Protein AF-A0A8S0FX40-F1 (afdb_monomer_lite)

Foldseek 3Di:
DPPVVPVVVVVVVVVVVVDDDDDDDDDDDDDDDDDDDDDDDDDDDDDDDDDDDDDDPDDDDDPDDPPPPPPPDDDADDDPLLVVQLVVLVVLCVDPPQAFAEEDEQWFQDPPDPDDHDSVVSSVSNVVSNVVVNRHNYDDLVNVCVVCVVVVHHSRDTD

Organism: Escherichia coli (NCBI:txid562)

InterPro domains:
  IPR014094 Penicillin-binding protein activator LpoB [PF13036] (73-158)
  IPR014094 Penicillin-binding protein activator LpoB [PTHR40593] (2-158)
  IPR014094 Penicillin-binding protein activator LpoB [TIGR02722] (7-159)

Structure (mmCIF, N/CA/C/O backbone):
data_AF-A0A8S0FX40-F1
#
_entry.id   AF-A0A8S0FX40-F1
#
loop_
_atom_site.group_PDB
_atom_site.id
_atom_site.type_symbol
_atom_site.label_atom_id
_atom_site.label_alt_id
_atom_site.label_comp_id
_atom_site.label_asym_id
_atom_site.label_entity_id
_atom_site.label_seq_id
_atom_site.pdbx_PDB_ins_code
_atom_site.Cartn_x
_atom_site.Cartn_y
_atom_site.Cartn_z
_atom_site.occupancy
_atom_site.B_iso_or_equiv
_atom_site.auth_seq_id
_atom_site.auth_comp_id
_atom_site.auth_asym_id
_atom_site.auth_atom_id
_atom_site.pdbx_PDB_model_num
ATOM 1 N N . MET A 1 1 ? 89.581 3.946 -37.379 1.00 56.62 1 MET A N 1
ATOM 2 C CA . MET A 1 1 ? 88.294 4.674 -37.335 1.00 56.62 1 MET A CA 1
ATOM 3 C C . MET A 1 1 ? 88.528 6.114 -37.775 1.00 56.62 1 MET A C 1
ATOM 5 O O . MET A 1 1 ? 88.711 6.954 -36.921 1.00 56.62 1 MET A O 1
ATOM 9 N N . MET A 1 2 ? 88.630 6.404 -39.080 1.00 54.09 2 MET A N 1
ATOM 10 C CA . MET A 1 2 ? 88.722 7.805 -39.548 1.00 54.09 2 MET A CA 1
ATOM 11 C C . MET A 1 2 ? 88.362 8.007 -41.034 1.00 54.09 2 MET A C 1
ATOM 13 O O . MET A 1 2 ? 88.590 9.073 -41.577 1.00 54.09 2 MET A O 1
ATOM 17 N N . THR A 1 3 ? 87.776 7.024 -41.725 1.00 57.50 3 THR A N 1
ATOM 18 C CA . THR A 1 3 ? 87.429 7.163 -43.162 1.00 57.50 3 THR A CA 1
ATOM 19 C C . THR A 1 3 ? 85.938 7.448 -43.396 1.00 57.50 3 THR A C 1
ATOM 21 O O . THR A 1 3 ? 85.507 7.673 -44.522 1.00 57.50 3 THR A O 1
ATOM 24 N N . LYS A 1 4 ? 85.127 7.495 -42.328 1.00 58.69 4 LYS A N 1
ATOM 25 C CA . LYS A 1 4 ? 83.710 7.912 -42.373 1.00 58.69 4 LYS A CA 1
ATOM 26 C C . LYS A 1 4 ? 83.499 9.417 -42.127 1.00 58.69 4 LYS A C 1
ATOM 28 O O . LYS A 1 4 ? 82.438 9.928 -42.458 1.00 58.69 4 LYS A O 1
ATOM 33 N N . MET A 1 5 ? 84.517 10.130 -41.636 1.00 61.12 5 MET A N 1
ATOM 34 C CA . MET A 1 5 ? 84.472 11.574 -41.339 1.00 61.12 5 MET A CA 1
ATOM 35 C C . MET A 1 5 ? 84.806 12.470 -42.548 1.00 61.12 5 MET A C 1
ATOM 37 O O . MET A 1 5 ? 84.591 13.672 -42.496 1.00 61.12 5 MET A O 1
ATOM 41 N N . SER A 1 6 ? 85.307 11.914 -43.657 1.00 58.34 6 SER A N 1
ATOM 42 C CA . SER A 1 6 ? 85.687 12.704 -44.845 1.00 58.34 6 SER A CA 1
ATOM 43 C C . SER A 1 6 ? 84.478 13.178 -45.670 1.00 58.34 6 SER A C 1
ATOM 45 O O . SER A 1 6 ? 84.549 14.190 -46.360 1.00 58.34 6 SER A O 1
ATOM 47 N N . ARG A 1 7 ? 83.328 12.504 -45.546 1.00 59.62 7 ARG A N 1
ATOM 48 C CA . ARG A 1 7 ? 82.113 12.822 -46.320 1.00 59.62 7 ARG A CA 1
ATOM 49 C C . ARG A 1 7 ? 81.368 14.054 -45.800 1.00 59.62 7 ARG A C 1
ATOM 51 O O . ARG A 1 7 ? 80.645 14.688 -46.557 1.00 59.62 7 ARG A O 1
ATOM 58 N N . TYR A 1 8 ? 81.582 14.416 -44.537 1.00 60.75 8 TYR A N 1
ATOM 59 C CA . TYR A 1 8 ? 80.958 15.584 -43.910 1.00 60.75 8 TYR A CA 1
ATOM 60 C C . TYR A 1 8 ? 81.748 16.886 -44.126 1.00 60.75 8 TYR A C 1
ATOM 62 O O . TYR A 1 8 ? 81.214 17.958 -43.871 1.00 60.75 8 TYR A O 1
ATOM 70 N N . ALA A 1 9 ? 82.978 16.813 -44.651 1.00 61.00 9 ALA A N 1
ATOM 71 C CA . ALA A 1 9 ? 83.797 17.990 -44.959 1.00 61.00 9 ALA A CA 1
ATOM 72 C C . ALA A 1 9 ? 83.425 18.659 -46.296 1.00 61.00 9 ALA A C 1
ATOM 74 O O . ALA A 1 9 ? 83.606 19.860 -46.461 1.00 61.00 9 ALA A O 1
ATOM 75 N N . LEU A 1 10 ? 82.877 17.902 -47.254 1.00 59.41 10 LEU A N 1
ATOM 76 C CA . LEU A 1 10 ? 82.455 18.457 -48.547 1.00 59.41 10 LEU A CA 1
ATOM 77 C C . LEU A 1 10 ? 81.142 19.246 -48.454 1.00 59.41 10 LEU A C 1
ATOM 79 O O . LEU A 1 10 ? 80.920 20.162 -49.239 1.00 59.41 10 LEU A O 1
ATOM 83 N N . ILE A 1 11 ? 80.293 18.930 -47.474 1.00 61.59 11 ILE A N 1
ATOM 84 C CA . ILE A 1 11 ? 78.979 19.569 -47.318 1.00 61.59 11 ILE A CA 1
ATOM 85 C C . ILE A 1 11 ? 79.101 20.964 -46.669 1.00 61.59 11 ILE A C 1
ATOM 87 O O . ILE A 1 11 ? 78.285 21.839 -46.942 1.00 61.59 11 ILE A O 1
ATOM 91 N N . THR A 1 12 ? 80.155 21.235 -45.893 1.00 59.50 12 THR A N 1
ATOM 92 C CA . THR A 1 12 ? 80.396 22.551 -45.270 1.00 59.50 12 THR A CA 1
ATOM 93 C C . THR A 1 12 ? 81.023 23.591 -46.208 1.00 59.50 12 THR A C 1
ATOM 95 O O . THR A 1 12 ? 80.843 24.785 -45.981 1.00 59.50 12 THR A O 1
ATOM 98 N N . ALA A 1 13 ? 81.692 23.184 -47.292 1.00 59.66 13 ALA A N 1
ATOM 99 C CA . ALA A 1 13 ? 82.307 24.116 -48.248 1.00 59.66 13 ALA A CA 1
ATOM 100 C C . ALA A 1 13 ? 81.282 24.827 -49.158 1.00 59.66 13 ALA A C 1
ATOM 102 O O . ALA A 1 13 ? 81.485 25.978 -49.540 1.00 59.66 13 ALA A O 1
ATOM 103 N N . LEU A 1 14 ? 80.149 24.182 -49.456 1.00 58.28 14 LEU A N 1
ATOM 104 C CA . LEU A 1 14 ? 79.101 24.749 -50.316 1.00 58.28 14 LEU A CA 1
ATOM 105 C C . LEU A 1 14 ? 78.331 25.901 -49.632 1.00 58.28 14 LEU A C 1
ATOM 107 O O . LEU A 1 14 ? 77.771 26.757 -50.308 1.00 58.28 14 LEU A O 1
ATOM 111 N N . ALA A 1 15 ? 78.353 25.970 -48.295 1.00 59.72 15 ALA A N 1
ATOM 112 C CA . ALA A 1 15 ? 77.657 26.999 -47.520 1.00 59.72 15 ALA A CA 1
ATOM 113 C C . ALA A 1 15 ? 78.410 28.345 -47.435 1.00 59.72 15 ALA A C 1
ATOM 115 O O . ALA A 1 15 ? 77.782 29.369 -47.186 1.00 59.72 15 ALA A O 1
ATOM 116 N N . MET A 1 16 ? 79.728 28.390 -47.685 1.00 60.88 16 MET A N 1
ATOM 117 C CA . MET A 1 16 ? 80.490 29.656 -47.683 1.00 60.88 16 MET A CA 1
ATOM 118 C C . MET A 1 16 ? 80.400 30.434 -49.003 1.00 60.88 16 MET A C 1
ATOM 120 O O . MET A 1 16 ? 80.725 31.618 -49.036 1.00 60.88 16 MET A O 1
ATOM 124 N N . PHE A 1 17 ? 79.894 29.819 -50.078 1.00 58.50 17 PHE A N 1
ATOM 125 C CA . PHE A 1 17 ? 79.653 30.521 -51.345 1.00 58.50 17 PHE A CA 1
ATOM 126 C C . PHE A 1 17 ? 78.410 31.434 -51.304 1.00 58.50 17 PHE A C 1
ATOM 128 O O . PHE A 1 17 ? 78.174 32.203 -52.231 1.00 58.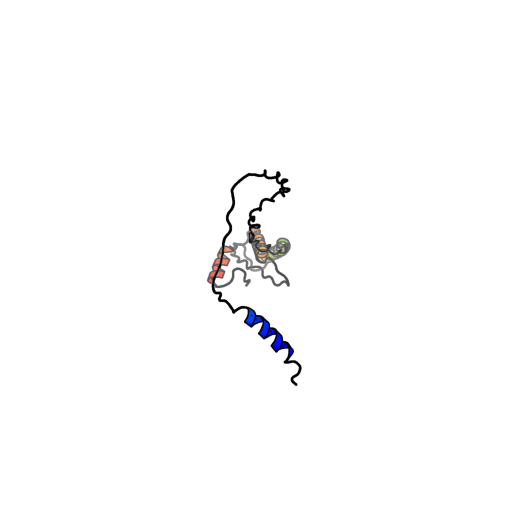50 17 PHE A O 1
ATOM 135 N N . LEU A 1 18 ? 77.643 31.400 -50.207 1.00 58.00 18 LEU A N 1
ATOM 136 C CA . LEU A 1 18 ? 76.498 32.277 -49.947 1.00 58.00 18 LEU A CA 1
ATOM 137 C C . LEU A 1 18 ? 76.857 33.680 -49.406 1.00 58.00 18 LEU A C 1
ATOM 139 O O . LEU A 1 18 ? 75.937 34.428 -49.101 1.00 58.00 18 LEU A O 1
ATOM 143 N N . ALA A 1 19 ? 78.128 34.087 -49.264 1.00 59.31 19 ALA A N 1
ATOM 144 C CA . ALA A 1 19 ? 78.445 35.307 -48.492 1.00 59.31 19 ALA A CA 1
ATOM 145 C C . ALA A 1 19 ? 79.514 36.260 -49.077 1.00 59.31 19 ALA A C 1
ATOM 147 O O . ALA A 1 19 ? 80.147 36.996 -48.324 1.00 59.31 19 ALA A O 1
ATOM 148 N N . GLY A 1 20 ? 79.721 36.291 -50.398 1.00 44.28 20 GLY A N 1
ATOM 149 C CA . GLY A 1 20 ? 80.728 37.154 -51.040 1.00 44.28 20 GLY A CA 1
ATOM 150 C C . GLY A 1 20 ? 80.162 38.230 -51.971 1.00 44.28 20 GLY A C 1
ATOM 151 O O . GLY A 1 20 ? 80.351 38.144 -53.178 1.00 44.28 20 GLY A O 1
ATOM 152 N N . CYS A 1 21 ? 79.473 39.237 -51.427 1.00 52.00 21 CYS A N 1
ATOM 153 C CA . CYS A 1 21 ? 79.167 40.502 -52.113 1.00 52.00 21 CYS A CA 1
ATOM 154 C C . CYS A 1 21 ? 80.426 41.375 -52.282 1.00 52.00 21 CYS A C 1
ATOM 156 O O . CYS A 1 21 ? 81.267 41.381 -51.391 1.00 52.00 21 CYS A O 1
ATOM 158 N N . VAL A 1 22 ? 80.467 42.186 -53.351 1.00 45.72 22 VAL A N 1
ATOM 159 C CA . VAL A 1 22 ? 80.911 43.608 -53.438 1.00 45.72 22 VAL A CA 1
ATOM 160 C C . VAL A 1 22 ? 81.527 43.890 -54.817 1.00 45.72 22 VAL A C 1
ATOM 162 O O . VAL A 1 22 ? 82.467 43.228 -55.244 1.00 45.72 22 VAL A O 1
ATOM 165 N N . GLY A 1 23 ? 80.958 44.879 -55.518 1.00 41.31 23 GLY A N 1
ATOM 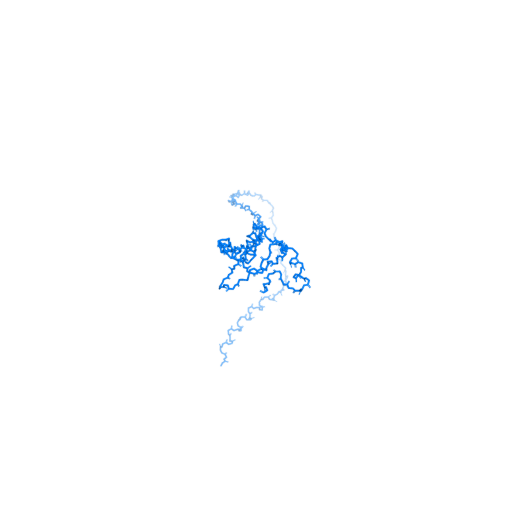166 C CA . GLY A 1 23 ? 81.352 45.296 -56.869 1.00 41.31 23 GLY A CA 1
ATOM 167 C C . GLY A 1 23 ? 82.376 46.431 -56.937 1.00 41.31 23 GLY A C 1
ATOM 168 O O . GLY A 1 23 ? 82.825 46.909 -55.904 1.00 41.31 23 GLY A O 1
ATOM 169 N N . GLN A 1 24 ? 82.696 46.890 -58.158 1.00 36.94 24 GLN A N 1
ATOM 170 C CA . GLN A 1 24 ? 83.196 48.248 -58.448 1.00 36.94 24 GLN A CA 1
ATOM 171 C C . GLN A 1 24 ? 83.261 48.528 -59.979 1.00 36.94 24 GLN A C 1
ATOM 173 O O . GLN A 1 24 ? 83.900 47.764 -60.693 1.00 36.94 24 GLN A O 1
ATOM 178 N N . ARG A 1 25 ? 82.573 49.606 -60.418 1.00 35.84 25 ARG A N 1
ATOM 179 C CA . ARG A 1 25 ? 82.792 50.618 -61.509 1.00 35.84 25 ARG A CA 1
ATOM 180 C C . ARG A 1 25 ? 83.868 50.417 -62.606 1.00 35.84 25 ARG A C 1
ATOM 182 O O . ARG A 1 25 ? 84.915 49.876 -62.304 1.00 35.84 25 ARG A O 1
ATOM 189 N N . GLU A 1 26 ? 83.856 51.014 -63.815 1.00 42.84 26 GLU A N 1
ATOM 190 C CA . GLU A 1 26 ? 82.997 51.837 -64.730 1.00 42.84 26 GLU A CA 1
ATOM 191 C C . GLU A 1 26 ? 83.903 52.145 -66.001 1.00 42.84 26 GLU A C 1
ATOM 193 O O . GLU A 1 26 ? 84.945 51.498 -66.109 1.00 42.84 26 GLU A O 1
ATOM 198 N N . PRO A 1 27 ? 83.619 53.059 -66.970 1.00 48.59 27 PRO A N 1
ATOM 199 C CA . PRO A 1 27 ? 83.132 52.778 -68.343 1.00 48.59 27 PRO A CA 1
ATOM 200 C C . PRO A 1 27 ? 84.001 53.314 -69.529 1.00 48.59 27 PRO A C 1
ATOM 202 O O . PRO A 1 27 ? 85.006 53.980 -69.302 1.00 48.59 27 PRO A O 1
ATOM 205 N N . ALA A 1 28 ? 83.553 53.088 -70.788 1.00 32.19 28 ALA A N 1
ATOM 206 C CA . ALA A 1 28 ? 83.545 54.009 -71.971 1.00 32.19 28 ALA A CA 1
ATOM 207 C C . ALA A 1 28 ? 83.191 53.246 -73.289 1.00 32.19 28 ALA A C 1
ATOM 209 O O . ALA A 1 28 ? 83.430 52.040 -73.326 1.00 32.19 28 ALA A O 1
ATOM 210 N N . PRO A 1 29 ? 82.822 53.882 -74.433 1.00 41.78 29 PRO A N 1
ATOM 211 C CA . PRO A 1 29 ? 81.910 55.009 -74.700 1.00 41.78 29 PRO A CA 1
ATOM 212 C C . PRO A 1 29 ? 80.888 54.747 -75.863 1.00 41.78 29 PRO A C 1
ATOM 214 O O . PRO A 1 29 ? 80.926 53.731 -76.547 1.00 41.78 29 PRO A O 1
ATOM 217 N N . VAL A 1 30 ? 79.974 55.710 -76.030 1.00 49.50 30 VAL A N 1
ATOM 218 C CA . VAL A 1 30 ? 78.744 55.855 -76.859 1.00 49.50 30 VAL A CA 1
ATOM 219 C C . VAL A 1 30 ? 78.817 55.712 -78.397 1.00 49.50 30 VAL A C 1
ATOM 221 O O . VAL A 1 30 ? 79.781 56.154 -79.010 1.00 49.50 30 VAL A O 1
ATOM 224 N N . GLU A 1 31 ? 77.690 55.304 -79.014 1.00 42.31 31 GLU A N 1
ATOM 225 C CA . GLU A 1 31 ? 77.243 55.777 -80.345 1.00 42.31 31 GLU A CA 1
ATOM 226 C C . GLU A 1 31 ? 75.694 55.890 -80.400 1.00 42.31 31 GLU A C 1
ATOM 228 O O . GLU A 1 31 ? 74.978 55.027 -79.893 1.00 42.31 31 GLU A O 1
ATOM 233 N N . GLU A 1 32 ? 75.178 56.989 -80.963 1.00 46.00 32 GLU A N 1
ATOM 234 C CA . GLU A 1 32 ? 73.781 57.467 -80.945 1.00 46.00 32 GLU A CA 1
ATOM 235 C C . GLU A 1 32 ? 73.229 57.546 -82.379 1.00 46.00 32 GLU A C 1
ATOM 237 O O . GLU A 1 32 ? 73.809 58.307 -83.142 1.00 46.00 32 GLU A O 1
ATOM 242 N N . VAL A 1 33 ? 72.113 56.874 -82.753 1.00 34.66 33 VAL A N 1
ATOM 243 C CA . VAL A 1 33 ? 71.293 57.246 -83.946 1.00 34.66 33 VAL A CA 1
ATOM 244 C C . VAL A 1 33 ? 69.802 56.780 -83.888 1.00 34.66 33 VAL A C 1
ATOM 246 O O . VAL A 1 33 ? 69.514 55.591 -83.950 1.00 34.66 33 VAL A O 1
ATOM 249 N N . LYS A 1 34 ? 68.893 57.780 -83.938 1.00 32.56 34 LYS A N 1
ATOM 250 C CA . LYS A 1 34 ? 67.494 57.908 -84.478 1.00 32.56 34 LYS A CA 1
ATOM 251 C C . LYS A 1 34 ? 66.245 57.187 -83.891 1.00 32.56 34 LYS A C 1
ATOM 253 O O . LYS A 1 34 ? 66.293 56.007 -83.570 1.00 32.56 34 LYS A O 1
ATOM 258 N N . PRO A 1 35 ? 65.068 57.875 -83.899 1.00 51.41 35 PRO A N 1
ATOM 259 C CA . PRO A 1 35 ? 63.754 57.329 -83.522 1.00 51.41 35 PRO A CA 1
ATOM 260 C C . PRO A 1 35 ? 62.857 56.861 -84.706 1.00 51.41 35 PRO A C 1
ATOM 262 O O . PRO A 1 35 ? 63.009 57.351 -85.827 1.00 51.41 35 PRO A O 1
ATOM 265 N N . ALA A 1 36 ? 61.852 56.024 -84.361 1.00 36.12 36 ALA A N 1
ATOM 266 C CA . ALA A 1 36 ? 60.627 55.576 -85.084 1.00 36.12 36 ALA A CA 1
ATOM 267 C C . ALA A 1 36 ? 60.741 54.372 -86.066 1.00 36.12 36 ALA A C 1
ATOM 269 O O . ALA A 1 36 ? 61.805 54.222 -86.667 1.00 36.12 36 ALA A O 1
ATOM 270 N N . PRO A 1 37 ? 59.681 53.542 -86.306 1.00 46.47 37 PRO A N 1
ATOM 271 C CA . PRO A 1 37 ? 58.259 53.650 -85.907 1.00 46.47 37 PRO A CA 1
ATOM 272 C C . PRO A 1 37 ? 57.621 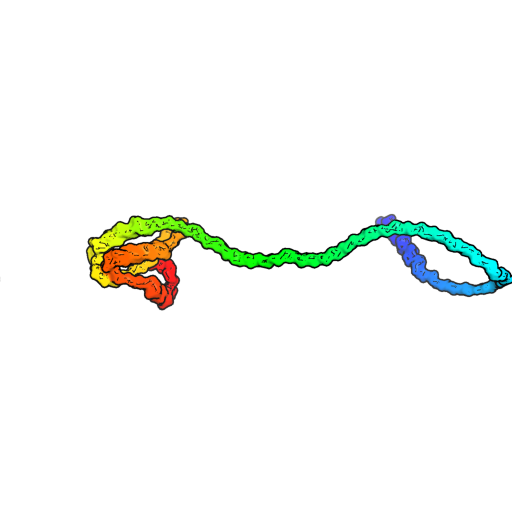52.374 -85.272 1.00 46.47 37 PRO A C 1
ATOM 274 O O . PRO A 1 37 ? 58.250 51.330 -85.134 1.00 46.47 37 PRO A O 1
ATOM 277 N N . GLU A 1 38 ? 56.349 52.491 -84.876 1.00 51.81 38 GLU A N 1
ATOM 278 C CA . GLU A 1 38 ? 55.465 51.463 -84.296 1.00 51.81 38 GLU A CA 1
ATOM 279 C C . GLU A 1 38 ? 55.263 50.225 -85.200 1.00 51.81 38 GLU A C 1
ATOM 281 O O . GLU A 1 38 ? 55.109 50.360 -86.414 1.00 51.81 38 GLU A O 1
ATOM 286 N N . GLN A 1 39 ? 55.171 49.025 -84.604 1.00 38.78 39 GLN A N 1
ATOM 287 C CA . GLN A 1 39 ? 54.662 47.814 -85.266 1.00 38.78 39 GLN A CA 1
ATOM 288 C C . GLN A 1 39 ? 53.522 47.193 -84.421 1.00 38.78 39 GLN A C 1
ATOM 290 O O . GLN A 1 39 ? 53.641 47.167 -83.194 1.00 38.78 39 GLN A O 1
ATOM 295 N N . PRO A 1 40 ? 52.410 46.725 -85.029 1.00 48.88 40 PRO A N 1
ATOM 296 C CA . PRO A 1 40 ? 51.162 46.431 -84.317 1.00 48.88 40 PRO A CA 1
ATOM 297 C C . PRO A 1 40 ? 51.239 45.161 -83.462 1.00 48.88 40 PRO A C 1
ATOM 299 O O . PRO A 1 40 ? 51.849 44.171 -83.857 1.00 48.88 40 PRO A O 1
ATOM 302 N N . THR A 1 41 ? 50.568 45.170 -82.311 1.00 45.16 41 THR A N 1
ATOM 303 C CA . THR A 1 41 ? 50.403 44.005 -81.431 1.00 45.16 41 THR A CA 1
ATOM 304 C C . THR A 1 41 ? 49.494 42.957 -82.090 1.00 45.16 41 THR A C 1
ATOM 306 O O . THR A 1 41 ? 48.366 43.271 -82.469 1.00 45.16 41 THR A O 1
ATOM 309 N N . GLU A 1 42 ? 49.958 41.710 -82.216 1.00 53.16 42 GLU A N 1
ATOM 310 C CA . GLU A 1 42 ? 49.107 40.565 -82.576 1.00 53.16 42 GLU A CA 1
ATOM 311 C C . GLU A 1 42 ? 48.015 40.336 -81.505 1.00 53.16 42 GLU A C 1
ATOM 313 O O . GLU A 1 42 ? 48.285 40.520 -80.313 1.00 53.16 42 GLU A O 1
ATOM 318 N N . PRO A 1 43 ? 46.785 39.922 -81.872 1.00 51.59 43 PRO A N 1
ATOM 319 C CA . PRO A 1 43 ? 45.741 39.640 -80.892 1.00 51.59 43 PRO A CA 1
ATOM 320 C C . PRO A 1 43 ? 46.109 38.416 -80.045 1.00 51.59 43 PRO A C 1
ATOM 322 O O . PRO A 1 43 ? 46.281 37.314 -80.567 1.00 51.59 43 PRO A O 1
ATOM 325 N N . GLN A 1 44 ? 46.183 38.587 -78.724 1.00 55.78 44 GLN A N 1
ATOM 326 C CA . GLN A 1 44 ? 46.272 37.465 -77.790 1.00 55.78 44 GLN A CA 1
ATOM 327 C C . GLN A 1 44 ? 44.998 36.612 -77.898 1.00 55.78 44 GLN A C 1
ATOM 329 O O . GLN A 1 44 ? 43.885 37.118 -77.741 1.00 55.78 44 GLN A O 1
ATOM 334 N N . GLN A 1 45 ? 45.149 35.312 -78.161 1.00 59.34 45 GLN A N 1
ATOM 335 C CA . GLN A 1 45 ? 44.047 34.355 -78.047 1.00 59.34 45 GLN A CA 1
ATOM 336 C C . GLN A 1 45 ? 43.545 34.316 -76.591 1.00 59.34 45 GLN A C 1
ATOM 338 O O . GLN A 1 45 ? 44.368 34.277 -75.671 1.00 59.34 45 GLN A O 1
ATOM 343 N N . PRO A 1 46 ? 42.223 34.309 -76.344 1.00 55.78 46 PRO A N 1
ATOM 344 C CA . PRO A 1 46 ? 41.701 34.270 -74.987 1.00 55.78 46 PRO A CA 1
ATOM 345 C C . PRO A 1 46 ? 41.969 32.901 -74.349 1.00 55.78 46 PRO A C 1
ATOM 347 O O . PRO A 1 46 ? 41.622 31.854 -74.896 1.00 55.78 46 PRO A O 1
ATOM 350 N N . VAL A 1 47 ? 42.587 32.920 -73.169 1.00 63.12 47 VAL A N 1
ATOM 351 C CA . VAL A 1 47 ? 42.764 31.752 -72.294 1.00 63.12 47 VAL A CA 1
ATOM 352 C C . VAL A 1 47 ? 41.386 31.190 -71.891 1.00 63.12 47 VAL A C 1
ATOM 354 O O . VAL A 1 47 ? 40.496 31.983 -71.568 1.00 63.12 47 VAL A O 1
ATOM 357 N N . PRO A 1 48 ? 41.177 29.857 -71.857 1.00 59.09 48 PRO A N 1
ATOM 358 C CA . PRO A 1 48 ? 39.917 29.278 -71.396 1.00 59.09 48 PRO A CA 1
ATOM 359 C C . PRO A 1 48 ? 39.666 29.656 -69.932 1.00 59.09 48 PRO A C 1
ATOM 361 O O . PRO A 1 48 ? 40.474 29.348 -69.055 1.00 59.09 48 PRO A O 1
ATOM 364 N N . THR A 1 49 ? 38.552 30.329 -69.650 1.00 66.06 49 THR A N 1
ATOM 365 C CA . THR A 1 49 ? 38.150 30.658 -68.279 1.00 66.06 49 THR A CA 1
ATOM 366 C C . THR A 1 49 ? 37.571 29.407 -67.627 1.00 66.06 49 THR A C 1
ATOM 368 O O . THR A 1 49 ? 36.522 28.908 -68.030 1.00 66.06 49 THR A O 1
ATOM 371 N N . VAL A 1 50 ? 38.272 28.870 -66.629 1.00 66.94 50 VAL A N 1
ATOM 372 C CA . VAL A 1 50 ? 37.775 27.748 -65.825 1.00 66.94 50 VAL A CA 1
ATOM 373 C C . VAL A 1 50 ? 36.672 28.275 -64.893 1.00 66.94 50 VAL A C 1
ATOM 375 O O . VAL A 1 50 ? 36.873 29.327 -64.281 1.00 66.94 50 VAL A O 1
ATOM 378 N N . PRO A 1 51 ? 35.515 27.600 -64.756 1.00 66.75 51 PRO A N 1
ATOM 379 C CA . PRO A 1 51 ? 34.476 28.041 -63.831 1.00 66.75 51 PRO A CA 1
ATOM 380 C C . PRO A 1 51 ? 34.964 27.928 -62.381 1.00 66.75 51 PRO A C 1
ATOM 382 O O . PRO A 1 51 ? 35.326 26.841 -61.929 1.00 66.75 51 PRO A O 1
ATOM 385 N N . SER A 1 52 ? 34.956 29.034 -61.637 1.00 68.94 52 SER A N 1
ATOM 386 C CA . SER A 1 52 ? 35.218 29.013 -60.195 1.00 68.94 52 SER A CA 1
ATOM 387 C C . SER A 1 52 ? 33.999 28.469 -59.452 1.00 68.94 52 SER A C 1
ATOM 389 O O . SER A 1 52 ? 32.902 29.018 -59.558 1.00 68.94 52 SER A O 1
ATOM 391 N N . VAL A 1 53 ? 34.191 27.397 -58.681 1.00 69.69 53 VAL A N 1
ATOM 392 C CA . VAL A 1 53 ? 33.155 26.852 -57.794 1.00 69.69 53 VAL A CA 1
ATOM 393 C C . VAL A 1 53 ? 33.011 27.780 -56.579 1.00 69.69 53 VAL A C 1
ATOM 395 O O . VAL A 1 53 ? 34.024 28.112 -55.960 1.00 69.69 53 VAL A O 1
ATOM 398 N N . PRO A 1 54 ? 31.792 28.217 -56.214 1.00 68.69 54 PRO A N 1
ATOM 399 C CA . PRO A 1 54 ? 31.591 29.048 -55.033 1.00 68.69 54 PRO A CA 1
ATOM 400 C C . PRO A 1 54 ? 31.890 28.261 -53.749 1.00 68.69 54 PRO A C 1
ATOM 402 O O . PRO A 1 54 ? 31.410 27.142 -53.562 1.00 68.69 54 PRO A O 1
ATOM 405 N N . THR A 1 55 ? 32.670 28.858 -52.846 1.00 72.88 55 THR A N 1
ATOM 406 C CA . THR A 1 55 ? 32.940 28.302 -51.513 1.00 72.88 55 THR A CA 1
ATOM 407 C C . THR A 1 55 ? 31.660 28.313 -50.682 1.00 72.88 55 THR A C 1
ATOM 409 O O . THR A 1 55 ? 31.100 29.375 -50.412 1.00 72.88 55 THR A O 1
ATOM 412 N N . ILE A 1 56 ? 31.203 27.134 -50.256 1.00 73.75 56 ILE A N 1
ATOM 413 C CA . ILE A 1 56 ? 30.040 26.995 -49.375 1.00 73.75 56 ILE A CA 1
ATOM 414 C C . ILE A 1 56 ? 30.481 27.335 -47.939 1.00 73.75 56 ILE A C 1
ATOM 416 O O . ILE A 1 56 ? 31.463 26.754 -47.463 1.00 73.75 56 ILE A O 1
ATOM 420 N N . PRO A 1 57 ? 29.807 28.262 -47.233 1.00 73.38 57 PRO A N 1
ATOM 421 C CA . PRO A 1 57 ? 30.096 28.529 -45.828 1.00 73.38 57 PRO A CA 1
ATOM 422 C C . PRO A 1 57 ? 29.820 27.287 -44.969 1.00 73.38 57 PRO A C 1
ATOM 424 O O . PRO A 1 57 ? 28.890 26.527 -45.237 1.00 73.38 57 PRO A O 1
ATOM 427 N N . GLN A 1 58 ? 30.638 27.070 -43.936 1.00 71.81 58 GLN A N 1
ATOM 428 C CA . GLN A 1 58 ? 30.480 25.926 -43.037 1.00 71.81 58 GLN A CA 1
ATOM 429 C C . GLN A 1 58 ? 29.144 26.033 -42.296 1.00 71.81 58 GLN A C 1
ATOM 431 O O . GLN A 1 58 ? 28.905 26.992 -41.561 1.00 71.81 58 GLN A O 1
ATOM 436 N N . GLN A 1 59 ? 28.270 25.051 -42.508 1.00 72.75 59 GLN A N 1
ATOM 437 C CA . GLN A 1 59 ? 27.013 24.949 -41.782 1.00 72.75 59 GLN A CA 1
ATOM 438 C C . GLN A 1 59 ? 27.302 24.447 -40.356 1.00 72.75 59 GLN A C 1
ATOM 440 O O . GLN A 1 59 ? 28.036 23.464 -40.216 1.00 72.75 59 GLN A O 1
ATOM 445 N N . PRO A 1 60 ? 26.751 25.084 -39.303 1.00 75.62 60 PRO A N 1
ATOM 446 C CA . PRO A 1 60 ? 26.851 24.575 -37.939 1.00 75.62 60 PRO A CA 1
ATOM 447 C C . PRO A 1 60 ? 26.359 23.126 -37.880 1.00 75.62 60 PRO A C 1
ATOM 449 O O . PRO A 1 60 ? 25.365 22.782 -38.525 1.00 75.62 60 PRO A O 1
ATOM 452 N N . GLY A 1 61 ? 27.072 22.277 -37.138 1.00 70.31 61 GLY A N 1
ATOM 453 C CA . GLY A 1 61 ? 26.696 20.875 -36.969 1.00 70.31 61 GLY A CA 1
ATOM 454 C C . GLY A 1 61 ? 25.303 20.711 -36.338 1.00 70.31 61 GLY A C 1
ATOM 455 O O . GLY A 1 61 ? 24.756 21.673 -35.791 1.00 70.31 61 GLY A O 1
ATOM 456 N N . PRO A 1 62 ? 24.713 19.504 -36.406 1.00 78.25 62 PRO A N 1
ATOM 457 C CA . PRO A 1 62 ? 23.472 19.197 -35.701 1.00 78.25 62 PRO A CA 1
ATOM 458 C C . PRO A 1 62 ? 23.591 19.571 -34.219 1.00 78.25 62 PRO A C 1
ATOM 460 O O . PRO A 1 62 ? 24.589 19.242 -33.583 1.00 78.25 62 PRO A O 1
ATOM 463 N N . ILE A 1 63 ? 22.594 20.270 -33.672 1.00 69.31 63 ILE A N 1
ATOM 464 C CA . ILE A 1 63 ? 22.579 20.605 -32.245 1.00 69.31 63 ILE A CA 1
ATOM 465 C C . ILE A 1 63 ? 22.334 19.308 -31.468 1.00 69.31 63 ILE A C 1
ATOM 467 O O . ILE A 1 63 ? 21.222 18.776 -31.490 1.00 69.31 63 ILE A O 1
ATOM 471 N N . GLU A 1 64 ? 23.362 18.809 -30.786 1.00 68.31 64 GLU A N 1
ATOM 472 C CA . GLU A 1 64 ? 23.243 17.714 -29.824 1.00 68.31 64 GLU A CA 1
ATOM 473 C C . GLU A 1 64 ? 22.387 18.204 -28.651 1.00 68.31 64 GLU A C 1
ATOM 475 O O . GLU A 1 64 ? 22.821 19.004 -27.825 1.00 68.31 64 GLU A O 1
ATOM 480 N N . HIS A 1 65 ? 21.127 17.779 -28.618 1.00 67.88 65 HIS A N 1
ATOM 481 C CA . HIS A 1 65 ? 20.303 17.898 -27.427 1.00 67.88 65 HIS A CA 1
ATOM 482 C C . HIS A 1 65 ? 20.568 16.627 -26.625 1.00 67.88 65 HIS A C 1
ATOM 484 O O . HIS A 1 65 ? 20.269 15.533 -27.105 1.00 67.88 65 HIS A O 1
ATOM 490 N N . GLU A 1 66 ? 21.148 16.745 -25.430 1.00 64.19 66 GLU A N 1
ATOM 491 C CA . GLU A 1 66 ? 21.056 15.658 -24.460 1.00 64.19 66 GLU A CA 1
ATOM 492 C C . GLU A 1 66 ? 19.581 15.549 -24.072 1.00 64.19 66 GLU A C 1
ATOM 494 O O . GLU A 1 66 ? 19.091 16.263 -23.195 1.00 64.19 66 GLU A O 1
ATOM 499 N N . ASP A 1 67 ? 18.845 14.690 -24.776 1.00 62.69 67 ASP A N 1
ATOM 500 C CA . ASP A 1 67 ? 17.586 14.171 -24.271 1.00 62.69 67 ASP A CA 1
ATOM 501 C C . ASP A 1 67 ? 17.926 13.554 -22.911 1.00 62.69 67 ASP A C 1
ATOM 503 O O . ASP A 1 67 ? 18.570 12.505 -22.823 1.00 62.69 67 ASP A O 1
ATOM 507 N N . GLN A 1 68 ? 17.545 14.228 -21.822 1.00 57.97 68 GLN A N 1
ATOM 508 C CA . GLN A 1 68 ? 17.484 13.611 -20.503 1.00 57.97 68 GLN A CA 1
ATOM 509 C C . GLN A 1 68 ? 16.353 12.582 -20.535 1.00 57.97 68 GLN A C 1
ATOM 511 O O . GLN A 1 68 ? 15.316 12.728 -19.890 1.00 57.97 68 GLN A O 1
ATOM 516 N N . THR A 1 69 ? 16.535 11.518 -21.310 1.00 66.38 69 THR A N 1
ATOM 517 C CA . THR A 1 69 ? 15.763 10.298 -21.174 1.00 66.38 69 THR A CA 1
ATOM 518 C C . THR A 1 69 ? 16.099 9.733 -19.807 1.00 66.38 69 THR A C 1
ATOM 520 O O . THR A 1 69 ? 17.115 9.064 -19.617 1.00 66.38 69 THR A O 1
ATOM 523 N N . ALA A 1 70 ? 15.249 10.050 -18.828 1.00 67.75 70 ALA A N 1
ATOM 524 C CA . ALA A 1 70 ? 15.216 9.333 -17.569 1.00 67.75 70 ALA A CA 1
ATOM 525 C C . ALA A 1 70 ? 15.183 7.828 -17.890 1.00 67.75 70 ALA A C 1
ATOM 527 O O . ALA A 1 70 ? 14.446 7.422 -18.798 1.00 67.75 70 ALA A O 1
ATOM 528 N N . PRO A 1 71 ? 15.984 6.997 -17.200 1.00 68.38 71 PRO A N 1
ATOM 529 C CA . PRO A 1 71 ? 15.964 5.565 -17.438 1.00 68.38 71 PRO A CA 1
ATOM 530 C C . PRO A 1 71 ? 14.518 5.056 -17.332 1.00 68.38 71 PRO A C 1
ATOM 532 O O . PRO A 1 71 ? 13.795 5.478 -16.421 1.00 68.38 71 PRO A O 1
ATOM 535 N N . PRO A 1 72 ? 14.070 4.190 -18.261 1.00 63.94 72 PRO A N 1
ATOM 536 C CA . PRO A 1 72 ? 12.711 3.673 -18.237 1.00 63.94 72 PRO A CA 1
ATOM 537 C C . PRO A 1 72 ? 12.450 3.029 -16.876 1.00 63.94 72 PRO A C 1
ATOM 539 O O . PRO A 1 72 ? 13.276 2.254 -16.383 1.00 63.94 72 PRO A O 1
ATOM 542 N N . ALA A 1 73 ? 11.318 3.381 -16.258 1.00 65.50 73 ALA A N 1
ATOM 543 C CA . ALA A 1 73 ? 10.945 2.836 -14.962 1.00 65.50 73 ALA A CA 1
ATOM 544 C C . ALA A 1 73 ? 10.988 1.296 -15.031 1.00 65.50 73 ALA A C 1
ATOM 546 O O . ALA A 1 73 ? 10.487 0.712 -15.999 1.00 65.50 73 ALA A O 1
ATOM 547 N N . PRO A 1 74 ? 11.619 0.626 -14.052 1.00 70.06 74 PRO A N 1
ATOM 548 C CA . PRO A 1 74 ? 11.774 -0.820 -14.078 1.00 70.06 74 PRO A CA 1
ATOM 549 C C . PRO A 1 74 ? 10.406 -1.501 -14.184 1.00 70.06 74 PRO A C 1
ATOM 551 O O . PRO A 1 74 ? 9.437 -1.072 -13.563 1.00 70.06 74 PRO A O 1
ATOM 554 N N . HIS A 1 75 ? 10.329 -2.580 -14.965 1.00 68.50 75 HIS A N 1
ATOM 555 C CA . HIS A 1 75 ? 9.103 -3.357 -15.124 1.00 68.50 75 HIS A CA 1
ATOM 556 C C . HIS A 1 75 ? 8.799 -4.080 -13.811 1.00 68.50 75 HIS A C 1
ATOM 558 O O . HIS A 1 75 ? 9.389 -5.119 -13.506 1.00 68.50 75 HIS A O 1
ATOM 564 N N . ILE A 1 76 ? 7.896 -3.516 -13.015 1.00 66.25 76 ILE A N 1
ATOM 565 C CA . ILE A 1 76 ? 7.455 -4.143 -11.776 1.00 66.25 76 ILE A CA 1
ATOM 566 C C . ILE A 1 76 ? 6.423 -5.214 -12.128 1.00 66.25 76 ILE A C 1
ATOM 568 O O . ILE A 1 76 ? 5.479 -4.967 -12.879 1.00 66.25 76 ILE A O 1
ATOM 572 N N . ARG A 1 77 ? 6.620 -6.435 -11.621 1.00 71.50 77 ARG A N 1
ATOM 573 C CA . ARG A 1 77 ? 5.650 -7.514 -11.820 1.00 71.50 77 ARG A CA 1
ATOM 574 C C . ARG A 1 77 ? 4.377 -7.191 -11.040 1.00 71.50 77 ARG A C 1
ATOM 576 O O . ARG A 1 77 ? 4.440 -6.961 -9.836 1.00 71.50 77 ARG A O 1
ATOM 583 N N . HIS A 1 78 ? 3.247 -7.197 -11.739 1.00 73.44 78 HIS A N 1
ATOM 584 C CA . HIS A 1 78 ? 1.925 -7.080 -11.136 1.00 73.44 78 HIS A CA 1
ATOM 585 C C . HIS A 1 78 ? 1.527 -8.460 -10.601 1.00 73.44 78 HIS A C 1
ATOM 587 O O . HIS A 1 78 ? 1.569 -9.450 -11.336 1.00 73.44 78 HIS A O 1
ATOM 593 N N . TYR A 1 79 ? 1.182 -8.527 -9.319 1.00 81.12 79 TYR A N 1
ATOM 594 C CA . TYR A 1 79 ? 0.709 -9.742 -8.661 1.00 81.12 79 TYR A CA 1
ATOM 595 C C . TYR A 1 79 ? -0.763 -9.580 -8.287 1.00 81.12 79 TYR A C 1
ATOM 597 O O . TYR A 1 79 ? -1.190 -8.483 -7.939 1.00 81.12 79 TYR A O 1
ATOM 605 N N . ASP A 1 80 ? -1.534 -10.670 -8.310 1.00 85.69 80 ASP A N 1
ATOM 606 C CA . ASP A 1 80 ? -2.909 -10.659 -7.798 1.00 85.69 80 ASP A CA 1
ATOM 607 C C . ASP A 1 80 ? -2.913 -10.622 -6.261 1.00 85.69 80 ASP A C 1
ATOM 609 O O . ASP A 1 80 ? -3.130 -11.618 -5.562 1.00 85.69 80 ASP A O 1
ATOM 613 N N . TRP A 1 81 ? -2.634 -9.436 -5.725 1.00 87.06 81 TRP A N 1
ATOM 614 C CA . TRP A 1 81 ? -2.658 -9.163 -4.294 1.00 87.06 81 TRP A CA 1
ATOM 615 C C . TRP A 1 81 ? -4.041 -9.376 -3.695 1.00 87.06 81 TRP A C 1
ATOM 617 O O . TRP A 1 81 ? -4.156 -9.824 -2.555 1.00 87.06 81 TRP A O 1
ATOM 627 N N . ASN A 1 82 ? -5.093 -9.095 -4.465 1.00 85.88 82 ASN A N 1
ATOM 628 C CA . ASN A 1 82 ? -6.463 -9.215 -3.996 1.00 85.88 82 ASN A CA 1
ATOM 629 C C . ASN A 1 82 ? -6.803 -10.684 -3.720 1.00 85.88 82 ASN A C 1
ATOM 631 O O . ASN A 1 82 ? -7.229 -11.008 -2.610 1.00 85.88 82 ASN A O 1
ATOM 635 N N . GLY A 1 83 ? -6.511 -11.577 -4.670 1.00 86.19 83 GLY A N 1
ATOM 636 C CA . GLY A 1 83 ? -6.720 -13.017 -4.522 1.00 86.19 83 GLY A CA 1
ATOM 637 C C . GLY A 1 83 ? -5.967 -13.621 -3.332 1.00 86.19 83 GLY A C 1
ATOM 638 O O . GLY A 1 83 ? -6.494 -14.498 -2.646 1.00 86.19 83 GLY A O 1
ATOM 639 N N . ALA A 1 84 ? -4.771 -13.111 -3.024 1.00 87.06 84 ALA A N 1
ATOM 640 C CA . ALA A 1 84 ? -4.003 -13.552 -1.862 1.00 87.06 84 ALA A CA 1
ATOM 641 C C . ALA A 1 84 ? -4.542 -12.984 -0.534 1.00 87.06 84 ALA A C 1
ATOM 643 O O . ALA A 1 84 ? -4.650 -13.707 0.458 1.00 87.06 84 ALA A O 1
ATOM 644 N N . MET A 1 85 ? -4.882 -11.694 -0.489 1.00 88.81 85 MET A N 1
ATOM 645 C CA . MET A 1 85 ? -5.187 -10.978 0.757 1.00 88.81 85 MET A CA 1
ATOM 646 C C . MET A 1 85 ? -6.634 -11.131 1.219 1.00 88.81 85 MET A C 1
ATOM 648 O O . MET A 1 85 ? -6.871 -11.213 2.421 1.00 88.81 85 MET A O 1
ATOM 652 N N . GLN A 1 86 ? -7.599 -11.231 0.305 1.00 85.75 86 GLN A N 1
ATOM 653 C CA . GLN A 1 86 ? -9.020 -11.433 0.621 1.00 85.75 86 GLN A CA 1
ATOM 654 C C . GLN A 1 86 ? -9.287 -12.603 1.588 1.00 85.75 86 GLN A C 1
ATOM 656 O O . GLN A 1 86 ? -9.940 -12.387 2.619 1.00 85.75 86 GLN A O 1
ATOM 661 N N . PRO A 1 87 ? -8.788 -13.833 1.332 1.00 88.50 87 PRO A N 1
ATOM 662 C CA . PRO A 1 87 ? -9.031 -14.950 2.240 1.00 88.50 87 PRO A CA 1
ATOM 663 C C . PRO A 1 87 ? -8.333 -14.754 3.590 1.00 88.50 87 PRO A C 1
ATOM 665 O O . PRO A 1 87 ? -8.860 -15.186 4.615 1.00 88.50 87 PRO A O 1
ATOM 668 N N . MET A 1 88 ? -7.176 -14.084 3.619 1.00 87.81 88 MET A N 1
ATOM 669 C CA . MET A 1 88 ? -6.462 -13.784 4.864 1.00 87.81 88 MET A CA 1
ATOM 670 C C . MET A 1 88 ? -7.224 -12.764 5.712 1.00 87.81 88 MET A C 1
ATOM 672 O O . MET A 1 88 ? -7.428 -12.997 6.900 1.00 87.81 88 MET A O 1
ATOM 676 N N . VAL A 1 89 ? -7.717 -11.687 5.097 1.00 87.69 89 VAL A N 1
ATOM 677 C CA . VAL A 1 89 ? -8.550 -10.677 5.763 1.00 87.69 89 VAL A CA 1
ATOM 678 C C . VAL A 1 89 ? -9.841 -11.302 6.284 1.00 87.69 89 VAL A C 1
ATOM 680 O O . VAL A 1 89 ? -10.201 -11.080 7.437 1.00 87.69 89 VAL A O 1
ATOM 683 N N . SER A 1 90 ? -10.499 -12.153 5.493 1.00 85.94 90 SER A N 1
ATOM 684 C CA . SER A 1 90 ? -11.703 -12.866 5.943 1.00 85.94 90 SER A CA 1
ATOM 685 C C . SER A 1 90 ? -11.436 -13.751 7.162 1.00 85.94 90 SER A C 1
ATOM 687 O O . SER A 1 90 ? -12.226 -13.752 8.103 1.00 85.94 90 SER A O 1
ATOM 689 N N . LYS A 1 91 ? -10.305 -14.472 7.186 1.00 87.31 91 LYS A N 1
ATOM 690 C CA . LYS A 1 91 ? -9.900 -15.274 8.351 1.00 87.31 91 LYS A CA 1
ATOM 691 C C . LYS A 1 91 ? -9.564 -14.407 9.559 1.00 87.31 91 LYS A C 1
ATOM 693 O O . LYS A 1 91 ? -9.979 -14.734 10.662 1.00 87.31 91 LYS A O 1
ATOM 698 N N . MET A 1 92 ? -8.864 -13.294 9.350 1.00 86.38 92 MET A N 1
ATOM 699 C CA . MET A 1 92 ? -8.532 -12.339 10.407 1.00 86.38 92 MET A CA 1
ATOM 700 C C . MET A 1 92 ? -9.799 -11.776 11.061 1.00 86.38 92 MET A C 1
ATOM 702 O O . MET A 1 92 ? -9.880 -11.700 12.277 1.00 86.38 92 MET A O 1
ATOM 706 N N . LEU A 1 93 ? -10.824 -11.452 10.271 1.00 83.44 93 LEU A N 1
ATOM 707 C CA . LEU A 1 93 ? -12.111 -10.961 10.772 1.00 83.44 93 LEU A CA 1
ATOM 708 C C . LEU A 1 93 ? -12.895 -11.970 11.616 1.00 83.44 93 LEU A C 1
ATOM 710 O O . LEU A 1 93 ? -13.809 -11.564 12.333 1.00 83.44 93 LEU A O 1
ATOM 714 N N . GLY A 1 94 ? -12.592 -13.260 11.481 1.00 82.12 94 GLY A N 1
ATOM 715 C CA . GLY A 1 94 ? -13.171 -14.332 12.287 1.00 82.12 94 GLY A CA 1
ATOM 716 C C . GLY A 1 94 ? -12.253 -14.820 13.406 1.00 82.12 94 GLY A C 1
ATOM 717 O O . GLY A 1 94 ? -12.628 -15.756 14.103 1.00 82.12 94 GLY A O 1
ATOM 718 N N . ALA A 1 95 ? -11.060 -14.241 13.557 1.00 85.88 95 ALA A N 1
ATOM 719 C CA . ALA A 1 95 ? -10.113 -14.642 14.586 1.00 85.88 95 ALA A CA 1
ATOM 720 C C . ALA A 1 95 ? -10.507 -14.068 15.956 1.00 85.88 95 ALA A C 1
ATOM 722 O O . ALA A 1 95 ? -10.979 -12.933 16.066 1.00 85.88 95 ALA A O 1
ATOM 723 N N . ASP A 1 96 ? -10.275 -14.848 17.010 1.00 80.44 96 ASP A N 1
ATOM 724 C CA . ASP A 1 96 ? -10.525 -14.422 18.384 1.00 80.44 96 ASP A CA 1
ATOM 725 C C . ASP A 1 96 ? -9.702 -13.174 18.744 1.00 80.44 96 ASP A C 1
ATOM 727 O O . ASP A 1 96 ? -8.504 -13.089 18.475 1.00 80.44 96 ASP A O 1
ATOM 731 N N . GLY A 1 97 ? -10.361 -12.187 19.359 1.00 78.50 97 GLY A N 1
ATOM 732 C CA . GLY A 1 97 ? -9.750 -10.907 19.742 1.00 78.50 97 GLY A CA 1
ATOM 733 C C . GLY A 1 97 ? -9.811 -9.809 18.672 1.00 78.50 97 GLY A C 1
ATOM 734 O O . GLY A 1 97 ? -9.394 -8.681 18.937 1.00 78.50 97 GLY A O 1
ATOM 735 N N . VAL A 1 98 ? -10.366 -10.093 17.490 1.00 80.94 98 VAL A N 1
ATOM 736 C CA . VAL A 1 98 ? -10.554 -9.098 16.428 1.00 80.94 98 VAL A CA 1
ATOM 737 C C . VAL A 1 98 ? -11.943 -8.463 16.527 1.00 80.94 98 VAL A C 1
ATOM 739 O O . VAL A 1 98 ? -12.944 -8.996 16.052 1.00 80.94 98 VAL A O 1
ATOM 742 N N . THR A 1 99 ? -12.003 -7.289 17.155 1.00 78.56 99 THR A N 1
ATOM 743 C CA . THR A 1 99 ? -13.257 -6.551 17.370 1.00 78.56 99 THR A CA 1
ATOM 744 C C . THR A 1 99 ? -13.547 -5.591 16.219 1.00 78.56 99 THR A C 1
ATOM 746 O O . THR A 1 99 ? -12.687 -4.806 15.812 1.00 78.56 99 THR A O 1
ATOM 749 N N . ALA A 1 100 ? -14.782 -5.613 15.713 1.00 76.56 100 ALA A N 1
ATOM 750 C CA . ALA A 1 100 ? -15.240 -4.620 14.748 1.00 76.56 100 ALA A CA 1
ATOM 751 C C . ALA A 1 100 ? -15.271 -3.216 15.385 1.00 76.56 100 ALA A C 1
ATOM 753 O O . ALA A 1 100 ? -15.675 -3.055 16.534 1.00 76.56 100 ALA A O 1
ATOM 754 N N . GLY A 1 101 ? -14.848 -2.203 14.634 1.00 78.00 101 GLY A N 1
ATOM 755 C CA . GLY A 1 101 ? -14.717 -0.818 15.090 1.00 78.00 101 GLY A CA 1
ATOM 756 C C . GLY A 1 101 ? -13.342 -0.465 15.660 1.00 78.00 101 GLY A C 1
ATOM 757 O O . GLY A 1 101 ? -13.077 0.713 15.890 1.00 78.00 101 GLY A O 1
ATOM 758 N N . SER A 1 102 ? -12.442 -1.437 15.835 1.00 83.56 102 SER A N 1
ATOM 759 C CA . SER A 1 102 ? -11.067 -1.164 16.257 1.00 83.56 102 SER A CA 1
ATOM 760 C C . SER A 1 102 ? -10.299 -0.348 15.216 1.00 83.56 102 SER A C 1
ATOM 762 O O . SER A 1 102 ? -10.507 -0.477 14.003 1.00 83.56 102 SER A O 1
ATOM 764 N N . VAL A 1 103 ? -9.376 0.482 15.704 1.00 84.81 103 VAL A N 1
ATOM 765 C CA . VAL A 1 103 ? -8.386 1.137 14.849 1.00 84.81 103 VAL A CA 1
ATOM 766 C C . VAL A 1 103 ? -7.336 0.103 14.465 1.00 84.81 103 VAL A C 1
ATOM 768 O O . VAL A 1 103 ? -6.720 -0.506 15.338 1.00 84.81 103 VAL A O 1
ATOM 771 N N . LEU A 1 104 ? -7.142 -0.099 13.166 1.00 87.12 104 LEU A N 1
ATOM 772 C CA . LEU A 1 104 ? -6.173 -1.045 12.633 1.00 87.12 104 LEU A CA 1
ATOM 773 C C . LEU A 1 104 ? -5.072 -0.288 11.895 1.00 87.12 104 LEU A C 1
ATOM 775 O O . LEU A 1 104 ? -5.325 0.454 10.940 1.00 87.12 104 LEU A O 1
ATOM 779 N N . LEU A 1 105 ? -3.839 -0.500 12.343 1.00 86.75 105 LEU A N 1
ATOM 780 C CA . LEU A 1 105 ? -2.649 -0.075 11.626 1.00 86.75 105 LEU A CA 1
ATOM 781 C C . LEU A 1 105 ? -2.272 -1.186 10.649 1.00 86.75 105 LEU A C 1
ATOM 783 O O . LEU A 1 105 ? -2.012 -2.316 11.055 1.00 86.75 105 LEU A O 1
ATOM 787 N N . VAL A 1 106 ? -2.275 -0.858 9.361 1.00 86.38 106 VAL A N 1
ATOM 788 C CA . VAL A 1 106 ? -1.788 -1.761 8.318 1.00 86.38 106 VAL A CA 1
ATOM 789 C C . VAL A 1 106 ? -0.328 -1.434 8.093 1.00 86.38 106 VAL A C 1
ATOM 791 O O . VAL A 1 106 ? -0.007 -0.333 7.645 1.00 86.38 106 VAL A O 1
ATOM 794 N N . ASP A 1 107 ? 0.541 -2.371 8.452 1.00 85.06 107 ASP A N 1
ATOM 795 C CA . ASP A 1 107 ? 1.957 -2.236 8.152 1.00 85.06 107 ASP A CA 1
ATOM 796 C C . ASP A 1 107 ? 2.232 -2.491 6.663 1.00 85.06 107 ASP A C 1
ATOM 798 O O . ASP A 1 107 ? 1.444 -3.121 5.951 1.00 85.06 107 ASP A O 1
ATOM 802 N N . SER A 1 108 ? 3.361 -1.969 6.191 1.00 83.19 108 SER A N 1
ATOM 803 C CA . SER A 1 108 ? 3.852 -2.202 4.841 1.00 83.19 108 SER A CA 1
ATOM 804 C C . SER A 1 108 ? 4.176 -3.677 4.605 1.00 83.19 108 SER A C 1
ATOM 806 O O . SER A 1 108 ? 4.781 -4.347 5.438 1.00 83.19 108 SER A O 1
ATOM 808 N N . VAL A 1 109 ? 3.796 -4.184 3.434 1.00 85.62 109 VAL A N 1
ATOM 809 C CA . VAL A 1 109 ? 4.106 -5.553 3.022 1.00 85.62 109 VAL A CA 1
ATOM 810 C C . VAL A 1 109 ? 5.612 -5.706 2.851 1.00 85.62 109 VAL A C 1
ATOM 812 O O . VAL A 1 109 ? 6.225 -5.059 2.007 1.00 85.62 109 VAL A O 1
ATOM 815 N N . ASN A 1 110 ? 6.197 -6.624 3.611 1.00 85.88 110 ASN A N 1
ATOM 816 C CA . ASN A 1 110 ? 7.619 -6.908 3.524 1.00 85.88 110 ASN A CA 1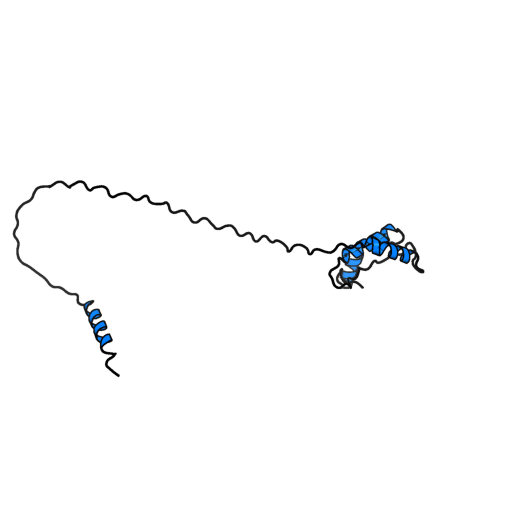
ATOM 817 C C . ASN A 1 110 ? 7.928 -7.831 2.335 1.00 85.88 110 ASN A C 1
ATOM 819 O O . ASN A 1 110 ? 7.425 -8.957 2.253 1.00 85.88 110 ASN A O 1
ATOM 823 N N . ASN A 1 111 ? 8.795 -7.387 1.426 1.00 84.62 111 ASN A N 1
ATOM 824 C CA . ASN A 1 111 ? 9.274 -8.220 0.333 1.00 84.62 111 ASN A CA 1
ATOM 825 C C . ASN A 1 111 ? 10.428 -9.126 0.795 1.00 84.62 111 ASN A C 1
ATOM 827 O O . ASN A 1 111 ? 11.590 -8.730 0.781 1.00 84.62 111 ASN A O 1
ATOM 831 N N . ARG A 1 112 ? 10.100 -10.378 1.133 1.00 83.94 112 ARG A N 1
ATOM 832 C CA . ARG A 1 112 ? 11.077 -11.445 1.429 1.00 83.94 112 ARG A CA 1
ATOM 833 C C . ARG A 1 112 ? 11.282 -12.436 0.279 1.00 83.94 112 ARG A C 1
ATOM 835 O O . ARG A 1 112 ? 11.706 -13.568 0.502 1.00 83.94 112 ARG A O 1
ATOM 842 N N . THR A 1 113 ? 10.944 -12.042 -0.945 1.00 83.44 113 THR A N 1
ATOM 843 C CA . THR A 1 113 ? 11.168 -12.876 -2.132 1.00 83.44 113 THR A CA 1
ATOM 844 C C . THR A 1 113 ? 12.596 -12.710 -2.657 1.00 83.44 113 THR A C 1
ATOM 846 O O . THR A 1 113 ? 13.331 -11.816 -2.249 1.00 83.44 113 THR A O 1
ATOM 849 N N . ASN A 1 114 ? 13.002 -13.563 -3.595 1.00 82.81 114 ASN A N 1
ATOM 850 C CA . ASN A 1 114 ? 14.286 -13.458 -4.293 1.00 82.81 114 ASN A CA 1
ATOM 851 C C . ASN A 1 114 ? 14.295 -12.395 -5.415 1.00 82.81 114 ASN A C 1
ATOM 853 O O . ASN A 1 114 ? 15.195 -12.408 -6.253 1.00 82.81 114 ASN A O 1
ATOM 857 N N . GLY A 1 115 ? 13.298 -11.504 -5.470 1.00 81.00 115 GLY A N 1
ATOM 858 C CA . GLY A 1 115 ? 13.159 -10.487 -6.512 1.00 81.00 115 GLY A CA 1
ATOM 859 C C . GLY A 1 115 ? 12.595 -9.167 -5.990 1.00 81.00 115 GLY A C 1
ATOM 860 O O . GLY A 1 115 ? 12.288 -9.024 -4.810 1.00 81.00 115 GLY A O 1
ATOM 861 N N . SER A 1 116 ? 12.460 -8.182 -6.879 1.00 75.56 116 SER A N 1
ATOM 862 C CA . SER A 1 116 ? 11.792 -6.918 -6.574 1.00 75.56 116 SER A CA 1
ATOM 863 C C . SER A 1 116 ? 10.276 -7.065 -6.712 1.00 75.56 116 SER A C 1
ATOM 865 O O . SER A 1 116 ? 9.754 -7.597 -7.694 1.00 75.56 116 SER A O 1
ATOM 867 N N . LEU A 1 117 ? 9.564 -6.591 -5.698 1.00 81.69 117 LEU A N 1
ATOM 868 C CA . LEU A 1 117 ? 8.117 -6.666 -5.597 1.00 81.69 117 LEU A CA 1
ATOM 869 C C . LEU A 1 117 ? 7.587 -5.316 -5.118 1.00 81.69 117 LEU A C 1
ATOM 871 O O . LEU A 1 117 ? 8.207 -4.669 -4.272 1.00 81.69 117 LEU A O 1
ATOM 875 N N . ASN A 1 118 ? 6.447 -4.889 -5.663 1.00 83.50 118 ASN A N 1
ATOM 876 C CA . ASN A 1 118 ? 5.812 -3.639 -5.269 1.00 83.50 118 ASN A CA 1
ATOM 877 C C . ASN A 1 118 ? 5.131 -3.780 -3.903 1.00 83.50 118 ASN A C 1
ATOM 879 O O . ASN A 1 118 ? 3.928 -4.021 -3.807 1.00 83.50 118 ASN A O 1
ATOM 883 N N . ALA A 1 119 ? 5.911 -3.635 -2.836 1.00 83.31 119 ALA A N 1
ATOM 884 C CA . ALA A 1 119 ? 5.402 -3.642 -1.470 1.00 83.31 119 ALA A CA 1
ATOM 885 C C . ALA A 1 119 ? 4.307 -2.582 -1.253 1.00 83.31 119 ALA A C 1
ATOM 887 O O . ALA A 1 119 ? 3.338 -2.833 -0.539 1.00 83.31 119 ALA A O 1
ATOM 888 N N . ALA A 1 120 ? 4.423 -1.414 -1.891 1.00 82.75 120 ALA A N 1
ATOM 889 C CA . ALA A 1 120 ? 3.452 -0.333 -1.744 1.00 82.75 120 ALA A CA 1
ATOM 890 C C . ALA A 1 120 ? 2.085 -0.705 -2.340 1.00 82.75 120 ALA A C 1
ATOM 892 O O . ALA A 1 120 ? 1.064 -0.549 -1.677 1.00 82.75 120 ALA A O 1
ATOM 893 N N . GLU A 1 121 ? 2.063 -1.268 -3.548 1.00 85.50 121 GLU A N 1
ATOM 894 C CA . GLU A 1 121 ? 0.838 -1.755 -4.203 1.00 85.50 121 GLU A CA 1
ATOM 895 C C . GLU A 1 121 ? 0.176 -2.899 -3.423 1.00 85.50 121 GLU A C 1
ATOM 897 O O . GLU A 1 121 ? -1.044 -2.921 -3.244 1.00 85.50 121 GLU A O 1
ATOM 902 N N . ALA A 1 122 ? 0.990 -3.815 -2.895 1.00 85.94 122 ALA A N 1
ATOM 903 C CA . ALA A 1 122 ? 0.528 -4.888 -2.026 1.00 85.94 122 ALA A CA 1
ATOM 904 C C . ALA A 1 122 ? -0.133 -4.325 -0.755 1.00 85.94 122 ALA A C 1
ATOM 906 O O . ALA A 1 122 ? -1.244 -4.710 -0.391 1.00 85.94 122 ALA A O 1
ATOM 907 N N . THR A 1 123 ? 0.527 -3.363 -0.107 1.00 87.00 123 THR A N 1
ATOM 908 C CA . THR A 1 123 ? 0.026 -2.701 1.106 1.00 87.00 123 THR A CA 1
ATOM 909 C C . THR A 1 123 ? -1.279 -1.964 0.838 1.00 87.00 123 THR A C 1
ATOM 911 O O . THR A 1 123 ? -2.218 -2.068 1.625 1.00 87.00 123 THR A O 1
ATOM 914 N N . GLU A 1 124 ? -1.374 -1.257 -0.287 1.00 86.06 124 GLU A N 1
ATOM 915 C CA . GLU A 1 124 ? -2.586 -0.536 -0.669 1.00 86.06 124 GLU A CA 1
ATOM 916 C C . GLU A 1 124 ? -3.741 -1.504 -0.946 1.00 86.06 124 GLU A C 1
ATOM 918 O O . GLU A 1 124 ? -4.860 -1.298 -0.476 1.00 86.06 124 GLU A O 1
ATOM 923 N N . THR A 1 125 ? -3.472 -2.622 -1.623 1.00 88.81 125 THR A N 1
ATOM 924 C CA . THR A 1 125 ? -4.481 -3.666 -1.851 1.00 88.81 125 THR A CA 1
ATOM 925 C C . THR A 1 125 ? -4.970 -4.277 -0.537 1.00 88.81 125 THR A C 1
ATOM 927 O O . THR A 1 125 ? -6.176 -4.471 -0.366 1.00 88.81 125 THR A O 1
ATOM 930 N N . LEU A 1 126 ? -4.068 -4.514 0.423 1.00 88.19 126 LEU A N 1
ATOM 931 C CA . LEU A 1 126 ? -4.419 -4.988 1.764 1.00 88.19 126 LEU A CA 1
ATOM 932 C C . LEU A 1 126 ? -5.299 -3.974 2.502 1.00 88.19 126 LEU A C 1
ATOM 934 O O . LEU A 1 126 ? -6.340 -4.339 3.054 1.00 88.19 126 LEU A O 1
ATOM 938 N N . ARG A 1 127 ? -4.915 -2.692 2.472 1.00 87.19 127 ARG A N 1
ATOM 939 C CA . ARG A 1 127 ? -5.686 -1.593 3.067 1.00 87.19 127 ARG A CA 1
ATOM 940 C C . ARG A 1 127 ? -7.086 -1.525 2.470 1.00 87.19 127 ARG A C 1
ATOM 942 O O . ARG A 1 127 ? -8.055 -1.426 3.215 1.00 87.19 127 ARG A O 1
ATOM 949 N N . ASN A 1 128 ? -7.199 -1.651 1.151 1.00 87.69 128 ASN A N 1
ATOM 950 C CA . ASN A 1 128 ? -8.478 -1.649 0.450 1.00 87.69 128 ASN A CA 1
ATOM 951 C C . ASN A 1 128 ? -9.335 -2.869 0.803 1.00 87.69 128 ASN A C 1
ATOM 953 O O . ASN A 1 128 ? -10.522 -2.717 1.082 1.00 87.69 128 ASN A O 1
ATOM 957 N N . ALA A 1 129 ? -8.754 -4.069 0.881 1.00 87.50 129 ALA A N 1
ATOM 958 C CA . ALA A 1 129 ? -9.476 -5.269 1.309 1.00 87.50 129 ALA A CA 1
ATOM 959 C C . ALA A 1 129 ? -10.039 -5.128 2.737 1.00 87.50 129 ALA A C 1
ATOM 961 O O . ALA A 1 129 ? -11.174 -5.528 3.007 1.00 87.50 129 ALA A O 1
ATOM 962 N N . LEU A 1 130 ? -9.278 -4.507 3.641 1.00 87.00 130 LEU A N 1
ATOM 963 C CA . LEU A 1 130 ? -9.710 -4.217 5.009 1.00 87.00 130 LEU A CA 1
ATOM 964 C C . LEU A 1 130 ? -10.768 -3.107 5.068 1.00 87.00 130 LEU A C 1
ATOM 966 O O . LEU A 1 130 ? -11.734 -3.228 5.821 1.00 87.00 130 LEU A O 1
ATOM 970 N N . ALA A 1 131 ? -10.619 -2.062 4.250 1.00 85.19 131 ALA A N 1
ATOM 971 C CA . ALA A 1 131 ? -11.546 -0.932 4.182 1.00 85.19 131 ALA A CA 1
ATOM 972 C C . ALA A 1 131 ? -12.915 -1.376 3.663 1.00 85.19 131 ALA A C 1
ATOM 974 O O . ALA A 1 131 ? -13.941 -1.049 4.254 1.00 85.19 131 ALA A O 1
ATOM 975 N N . ASN A 1 132 ? -12.920 -2.186 2.601 1.00 83.75 132 ASN A N 1
ATOM 976 C CA . ASN A 1 132 ? -14.130 -2.703 1.963 1.00 83.75 132 ASN A CA 1
ATOM 977 C C . ASN A 1 132 ? -14.955 -3.602 2.891 1.00 83.75 132 ASN A C 1
ATOM 979 O O . ASN A 1 132 ? -16.167 -3.704 2.732 1.00 83.75 132 ASN A O 1
ATOM 983 N N . ASN A 1 133 ? -14.321 -4.233 3.882 1.00 79.94 133 ASN A N 1
ATOM 984 C CA . ASN A 1 133 ? -15.032 -5.019 4.886 1.00 79.94 133 ASN A CA 1
ATOM 985 C C . ASN A 1 133 ? -15.730 -4.152 5.951 1.00 79.94 133 ASN A C 1
ATOM 987 O O . ASN A 1 133 ? -16.545 -4.676 6.705 1.00 79.94 133 ASN A O 1
ATOM 991 N N . GLY A 1 134 ? -15.415 -2.854 6.055 1.00 77.19 134 GLY A N 1
ATOM 992 C CA . GLY A 1 134 ? -16.106 -1.892 6.928 1.00 77.19 134 GLY A CA 1
ATOM 993 C C . GLY A 1 134 ? -15.981 -2.147 8.436 1.00 77.19 134 GLY A C 1
ATOM 994 O O . GLY A 1 134 ? -16.599 -1.451 9.235 1.00 77.19 134 GLY A O 1
ATOM 995 N N . LYS A 1 135 ? -15.193 -3.146 8.845 1.00 81.62 135 LYS A N 1
ATOM 996 C CA . LYS A 1 135 ? -15.050 -3.567 10.245 1.00 81.62 135 LYS A CA 1
ATOM 997 C C . LYS A 1 13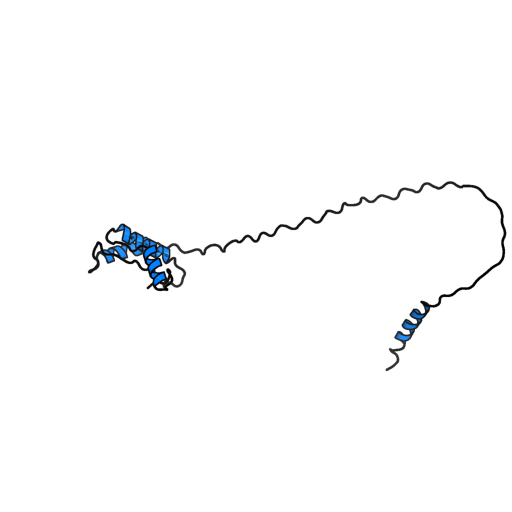5 ? -13.914 -2.872 10.989 1.00 81.62 135 LYS A C 1
ATOM 999 O O . LYS A 1 135 ? -13.835 -3.028 12.200 1.00 81.62 135 LYS A O 1
ATOM 1004 N N . PHE A 1 136 ? -13.062 -2.102 10.315 1.00 85.06 136 PHE A N 1
ATOM 1005 C CA . PHE A 1 136 ? -11.945 -1.399 10.950 1.00 85.06 136 PHE A CA 1
ATOM 1006 C C . PHE A 1 136 ? -11.892 0.064 10.563 1.00 85.06 136 PHE A C 1
ATOM 1008 O O . PHE A 1 136 ? -12.185 0.434 9.426 1.00 85.06 136 PHE A O 1
ATOM 1015 N N . THR A 1 137 ? -11.400 0.871 11.497 1.00 84.62 137 THR A N 1
ATOM 1016 C CA . THR A 1 137 ? -10.936 2.220 11.192 1.00 84.62 137 THR A CA 1
ATOM 1017 C C . THR A 1 137 ? -9.460 2.134 10.826 1.00 84.62 137 THR A C 1
ATOM 1019 O O . THR A 1 137 ? -8.617 1.863 11.676 1.00 84.62 137 THR A O 1
ATOM 1022 N N . LEU A 1 138 ? -9.135 2.314 9.550 1.00 86.06 138 LEU A N 1
ATOM 1023 C CA . LEU A 1 138 ? -7.760 2.185 9.071 1.00 86.06 138 LEU A CA 1
ATOM 1024 C C . LEU A 1 138 ? -6.970 3.470 9.300 1.00 86.06 138 LEU A C 1
ATOM 1026 O O . LEU A 1 138 ? -7.393 4.544 8.868 1.00 86.06 138 LEU A O 1
ATOM 1030 N N . VAL A 1 139 ? -5.775 3.342 9.877 1.00 84.81 139 VAL A N 1
ATOM 1031 C CA . VAL A 1 139 ? -4.798 4.439 9.891 1.00 84.81 139 VAL A CA 1
ATOM 1032 C C . VAL A 1 139 ? -4.413 4.766 8.444 1.00 84.81 139 VAL A C 1
ATOM 1034 O O . VAL A 1 139 ? -4.167 3.872 7.626 1.00 84.81 139 VAL A O 1
ATOM 1037 N N . SER A 1 140 ? -4.423 6.052 8.090 1.00 79.00 140 SER A N 1
ATOM 1038 C CA . SER A 1 140 ? -4.058 6.485 6.739 1.00 79.00 140 SER A CA 1
ATOM 1039 C C . SER A 1 140 ? -2.557 6.319 6.504 1.00 79.00 140 SER A C 1
ATOM 1041 O O . SER A 1 140 ? -1.750 6.495 7.418 1.00 79.00 140 SER A O 1
ATOM 1043 N N . ALA A 1 141 ? -2.168 6.038 5.258 1.00 75.31 141 ALA A N 1
ATOM 1044 C CA . ALA A 1 141 ? -0.756 5.963 4.881 1.00 75.31 141 ALA A CA 1
ATOM 1045 C C . ALA A 1 141 ? -0.003 7.270 5.198 1.00 75.31 141 ALA A C 1
ATOM 1047 O O . ALA A 1 141 ? 1.181 7.241 5.514 1.00 75.31 141 ALA A O 1
ATOM 1048 N N . GLN A 1 142 ? -0.703 8.408 5.170 1.00 78.75 142 GLN A N 1
ATOM 1049 C CA . GLN A 1 142 ? -0.157 9.721 5.504 1.00 78.75 142 GLN A CA 1
ATOM 1050 C C . GLN A 1 142 ? 0.098 9.889 7.008 1.00 78.75 142 GLN A C 1
ATOM 1052 O O . GLN A 1 142 ? 1.128 10.420 7.409 1.00 78.75 142 GLN A O 1
ATOM 1057 N N . GLN A 1 143 ? -0.813 9.411 7.858 1.00 80.44 143 GLN A N 1
ATOM 1058 C CA . GLN A 1 143 ? -0.605 9.441 9.305 1.00 80.44 143 GLN A CA 1
ATOM 1059 C C . GLN A 1 143 ? 0.512 8.476 9.718 1.00 80.44 143 GLN A C 1
ATOM 1061 O O . GLN A 1 143 ? 1.341 8.817 10.560 1.00 80.44 143 GLN A O 1
ATOM 1066 N N . LEU A 1 144 ? 0.582 7.310 9.067 1.00 79.88 144 LEU A N 1
ATOM 1067 C CA . LEU A 1 144 ? 1.671 6.359 9.255 1.00 79.88 144 LEU A CA 1
ATOM 1068 C C . LEU A 1 144 ? 3.014 6.943 8.794 1.00 79.88 144 LEU A C 1
ATOM 1070 O O . LEU A 1 144 ? 3.998 6.840 9.516 1.00 79.88 144 LEU A O 1
ATOM 1074 N N . SER A 1 145 ? 3.076 7.582 7.623 1.00 76.31 145 SER A N 1
ATOM 1075 C CA . SER A 1 145 ? 4.326 8.149 7.106 1.00 76.31 145 SER A CA 1
ATOM 1076 C C . SER A 1 145 ? 4.846 9.295 7.973 1.00 76.31 145 SER A C 1
ATOM 1078 O O . SER A 1 145 ? 6.045 9.342 8.244 1.00 76.31 145 SER A O 1
ATOM 1080 N N . MET A 1 146 ? 3.961 10.158 8.484 1.00 82.38 146 MET A N 1
ATOM 1081 C CA . MET A 1 146 ? 4.322 11.188 9.463 1.00 82.38 146 MET A CA 1
ATOM 1082 C C . MET A 1 146 ? 4.853 10.571 10.761 1.00 82.38 146 MET A C 1
ATOM 1084 O O . MET A 1 146 ? 5.879 11.017 11.269 1.00 82.38 146 MET A O 1
ATOM 1088 N N . ALA A 1 147 ? 4.209 9.516 11.268 1.00 80.38 147 ALA A N 1
ATOM 1089 C CA . ALA A 1 147 ? 4.693 8.801 12.447 1.00 80.38 147 ALA A CA 1
ATOM 1090 C C . ALA A 1 147 ? 6.071 8.158 12.199 1.00 80.38 147 ALA A C 1
ATOM 1092 O O . ALA A 1 147 ? 6.967 8.288 13.029 1.00 80.38 147 ALA A O 1
ATOM 1093 N N . LYS A 1 148 ? 6.293 7.538 11.032 1.00 74.44 148 LYS A N 1
ATOM 1094 C CA . LYS A 1 148 ? 7.588 6.940 10.661 1.00 74.44 148 LYS A CA 1
ATOM 1095 C C . LYS A 1 148 ? 8.693 7.993 10.564 1.00 74.44 148 LYS A C 1
ATOM 1097 O O . LYS A 1 148 ? 9.766 7.783 11.119 1.00 74.44 148 LYS A O 1
ATOM 1102 N N . GLN A 1 149 ? 8.413 9.154 9.967 1.00 78.75 149 GLN A N 1
ATOM 1103 C CA . GLN A 1 149 ? 9.352 10.282 9.929 1.00 78.75 149 GLN A CA 1
ATOM 1104 C C . GLN A 1 149 ? 9.694 10.802 11.331 1.00 78.75 149 GLN A C 1
ATOM 1106 O O . GLN A 1 149 ? 10.858 11.079 11.609 1.00 78.75 149 GLN A O 1
ATOM 1111 N N . GLN A 1 150 ? 8.707 10.888 12.230 1.00 79.88 150 GLN A N 1
ATOM 1112 C CA . GLN A 1 150 ? 8.934 11.274 13.628 1.00 79.88 150 GLN A CA 1
ATOM 1113 C C . GLN A 1 150 ? 9.789 10.252 14.388 1.00 79.88 150 GLN A C 1
ATOM 1115 O O . GLN A 1 150 ? 10.552 10.632 15.273 1.00 79.88 150 GLN A O 1
ATOM 1120 N N . LEU A 1 151 ? 9.690 8.971 14.029 1.00 81.12 151 LEU A N 1
ATOM 1121 C CA . LEU A 1 151 ? 10.496 7.888 14.594 1.00 81.12 151 LEU A CA 1
ATOM 1122 C C . LEU A 1 151 ? 11.859 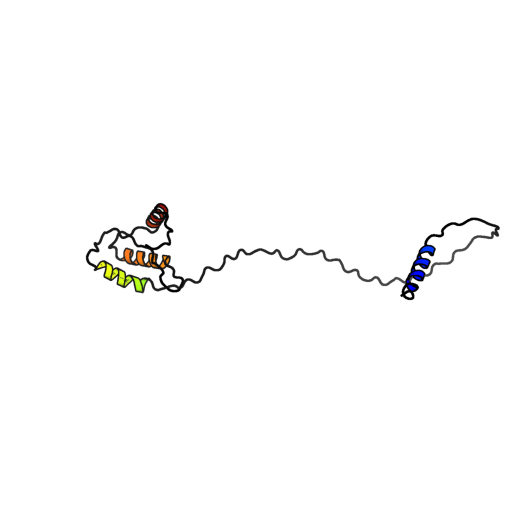7.712 13.894 1.00 81.12 151 LEU A C 1
ATOM 1124 O O . LEU A 1 151 ? 12.633 6.845 14.293 1.00 81.12 151 LEU A O 1
ATOM 1128 N N . GLY A 1 152 ? 12.173 8.515 12.872 1.00 79.75 152 GLY A N 1
ATOM 1129 C CA . GLY A 1 152 ? 13.418 8.405 12.105 1.00 79.75 152 GLY A CA 1
ATOM 1130 C C . GLY A 1 152 ? 13.495 7.174 11.193 1.00 79.75 152 GLY A C 1
ATOM 1131 O O . GLY A 1 152 ? 14.588 6.776 10.797 1.00 79.75 152 GLY A O 1
ATOM 1132 N N . LEU A 1 153 ? 12.355 6.562 10.866 1.00 74.88 153 LEU A N 1
ATOM 1133 C CA . LEU A 1 153 ? 12.253 5.363 10.033 1.00 74.88 153 LEU A CA 1
ATOM 1134 C C . LEU A 1 153 ? 11.855 5.727 8.602 1.00 74.88 153 LEU A C 1
ATOM 1136 O O . LEU A 1 153 ? 11.041 6.629 8.374 1.00 74.88 153 LEU A O 1
ATOM 1140 N N . SER A 1 154 ? 12.392 4.997 7.621 1.00 65.81 154 SER A N 1
ATOM 1141 C CA . SER A 1 154 ? 12.014 5.204 6.226 1.00 65.81 154 SER A CA 1
ATOM 1142 C C . SER A 1 154 ? 10.571 4.737 6.006 1.00 65.81 154 SER A C 1
ATOM 1144 O O . SER A 1 154 ? 10.177 3.687 6.521 1.00 65.81 154 SER A O 1
ATOM 1146 N N . PRO A 1 155 ? 9.744 5.446 5.216 1.00 61.28 155 PRO A N 1
ATOM 1147 C CA . PRO A 1 155 ? 8.360 5.042 4.959 1.00 61.28 155 PRO A CA 1
ATOM 1148 C C . PRO A 1 155 ? 8.236 3.657 4.302 1.00 61.28 155 PRO A C 1
ATOM 1150 O O . PRO A 1 155 ? 7.165 3.059 4.375 1.00 61.28 155 PRO A O 1
ATOM 1153 N N . GLN A 1 156 ? 9.321 3.128 3.733 1.00 59.44 156 GLN A N 1
ATOM 1154 C CA . GLN A 1 156 ? 9.392 1.822 3.073 1.00 59.44 156 GLN A CA 1
ATOM 1155 C C . GLN A 1 156 ? 9.902 0.687 3.981 1.00 59.44 156 GLN A C 1
ATOM 1157 O O . GLN A 1 156 ? 9.792 -0.469 3.589 1.00 59.44 156 GLN A O 1
ATOM 1162 N N . ASP A 1 157 ? 10.436 0.988 5.170 1.00 60.91 157 ASP A N 1
ATOM 1163 C CA . ASP A 1 157 ? 10.882 -0.045 6.114 1.00 60.91 157 ASP A CA 1
ATOM 1164 C C . ASP A 1 157 ? 9.669 -0.746 6.732 1.00 60.91 157 ASP A C 1
ATOM 1166 O O . ASP A 1 157 ? 8.828 -0.092 7.350 1.00 60.91 157 ASP A O 1
ATOM 1170 N N . SER A 1 158 ? 9.552 -2.058 6.546 1.00 59.09 158 SER A N 1
ATOM 1171 C CA . SER A 1 158 ? 8.522 -2.877 7.198 1.00 59.09 158 SER A CA 1
ATOM 1172 C C . SER A 1 158 ? 8.920 -3.207 8.638 1.00 59.09 158 SER A C 1
ATOM 1174 O O . SER A 1 158 ? 10.112 -3.385 8.905 1.00 59.09 158 SER A O 1
ATOM 1176 N N . TYR A 1 159 ? 7.944 -3.289 9.547 1.00 52.25 159 TYR A N 1
ATOM 1177 C CA . TYR A 1 159 ? 8.164 -3.700 10.938 1.00 52.25 159 TYR A CA 1
ATOM 1178 C C . TYR A 1 159 ? 8.257 -5.230 11.089 1.00 52.25 159 TYR A C 1
ATOM 1180 O O . TYR A 1 159 ? 7.821 -5.987 10.185 1.00 52.25 159 TYR A O 1
#

Secondary structure (DSSP, 8-state):
--SSSSTTHHHHHTTGGG---------------------PPPPPPPPP-PPPPPPPPPPPPP-------PPPPP-PPP--HHHHHHHHHHHHHTSTT--TT-EE--PPPP--SSS---HHHHHHHHHHHHHHTTS-EEPPHHHHHHHHHHTT--TT---

Radius of gyration: 51.66 Å; chains: 1; bounding box: 105×73×106 Å

Sequence (159 aa):
MMTKMSRYALITALAMFLAGCVGQREPAPVEEVKPAPEQPTEPQQPVPTVPSVPTIPQQPGPIEHEDQTAPPAPHIRHYDWNGAMQPMVSKMLGADGVTAGSVLLVDSVNNRTNGSLNAAEATETLRNALANNGKFTLVSAQQLSMAKQQLGLSPQDSY

pLDDT: mean 70.06, std 15.07, range [32.19, 88.81]